Protein AF-A0AAN5NB02-F1 (afdb_monomer_lite)

Radius of gyration: 16.44 Å; chains: 1; bounding box: 33×42×38 Å

Secondary structure (DSSP, 8-state):
-HHHHHHHHHHHHHHHHHHHHH----S-----SSTHHHHHHHHTT-----TTTT-B--HHHHHHHHHTHHIIIII--EEEE--TT-SS-EEEETTEEEE-TT-SSHHHHHHHHHHHHHHHHHHHS--

InterPro domains:
  IPR015037 Protein of unknown function DUF1919 [PF08942] (7-112)
  IPR037226 CAC2185-like superfamily [SSF142795] (5-112)

Sequence (127 aa):
MILVKYYRKLLRFPINYINRRKLNNRNFTIISSNCVGGVITHELGLKFNSPTINLFFYPKDYIKFVSNLKHYIFYSELIEENFNDVSYPVGRLDDILIHFVHYKNFDDAKKNGSKDVKELIGTIYFS

Foldseek 3Di:
DVVVVVVVCVVLVVVLVVVLVPCPDLLDEDDDQAQVSVVVCVSSVHPPLYLRHQKHFDPVLSVVCVVCVCCQLPVFDWDWDDDPVDQFTWTDGPPTIMTNNPDRYVVRCCVPSSCSSNVSVVSVPDD

pLDDT: mean 77.72, std 15.03, range [28.44, 93.19]

Structure (mmCIF, N/CA/C/O backbone):
data_AF-A0AAN5NB02-F1
#
_entry.id   AF-A0AAN5NB02-F1
#
loop_
_atom_site.group_PDB
_atom_site.id
_atom_site.type_symbol
_atom_site.label_atom_id
_atom_site.label_alt_id
_atom_site.label_comp_id
_atom_site.label_asym_id
_atom_site.label_entity_id
_atom_site.label_seq_id
_atom_site.pdbx_PDB_ins_code
_atom_site.Cartn_x
_atom_site.Cartn_y
_atom_site.Cartn_z
_atom_site.occupancy
_atom_site.B_iso_or_equiv
_atom_site.auth_seq_id
_atom_site.auth_comp_id
_atom_site.auth_asym_id
_atom_site.auth_atom_id
_atom_site.pdbx_PDB_model_num
ATOM 1 N N . MET A 1 1 ? 6.752 22.783 17.058 1.00 60.25 1 MET A N 1
ATOM 2 C CA . MET A 1 1 ? 6.680 21.376 16.581 1.00 60.25 1 MET A CA 1
ATOM 3 C C . MET A 1 1 ? 6.252 20.358 17.660 1.00 60.25 1 MET A C 1
ATOM 5 O O . MET A 1 1 ? 5.593 19.388 17.308 1.00 60.25 1 MET A O 1
ATOM 9 N N . ILE A 1 2 ? 6.551 20.561 18.957 1.00 61.16 2 ILE A N 1
ATOM 10 C CA . ILE A 1 2 ? 6.158 19.642 20.058 1.00 61.16 2 ILE A CA 1
ATOM 11 C C . ILE A 1 2 ? 4.690 19.825 20.495 1.00 61.16 2 ILE A C 1
ATOM 13 O O . ILE A 1 2 ? 3.968 18.838 20.628 1.00 61.16 2 ILE A O 1
ATOM 17 N N . LEU A 1 3 ? 4.216 21.072 20.626 1.00 66.06 3 LEU A N 1
ATOM 18 C CA . LEU A 1 3 ? 2.836 21.372 21.045 1.00 66.06 3 LEU A CA 1
ATOM 19 C C . LEU A 1 3 ? 1.780 20.744 20.124 1.00 66.06 3 LEU A C 1
ATOM 21 O O . LEU A 1 3 ? 0.827 20.138 20.596 1.00 66.06 3 LEU A O 1
ATOM 25 N N . VAL A 1 4 ? 1.983 20.822 18.806 1.00 71.31 4 VAL A N 1
ATOM 26 C CA . VAL A 1 4 ? 1.061 20.249 17.809 1.00 71.31 4 VAL A CA 1
ATOM 27 C C . VAL A 1 4 ? 0.984 18.723 17.926 1.00 71.31 4 VAL A C 1
ATOM 29 O O . VAL A 1 4 ? -0.092 18.149 17.768 1.00 71.31 4 VAL A O 1
ATOM 32 N N . LYS A 1 5 ? 2.103 18.051 18.238 1.00 66.12 5 LYS A N 1
ATOM 33 C CA . LYS A 1 5 ? 2.131 16.594 18.454 1.00 66.12 5 LYS A CA 1
ATOM 34 C C . LYS A 1 5 ? 1.343 16.206 19.706 1.00 66.12 5 LYS A C 1
ATOM 36 O O . LYS A 1 5 ? 0.540 15.278 19.646 1.00 66.12 5 LYS A O 1
ATOM 41 N N . TYR A 1 6 ? 1.530 16.937 20.805 1.00 73.94 6 TYR A N 1
ATOM 42 C CA . TYR A 1 6 ? 0.778 16.722 22.044 1.00 73.94 6 TYR A CA 1
ATOM 43 C C . TYR A 1 6 ? -0.715 16.993 21.864 1.00 73.94 6 TYR A C 1
ATOM 45 O O . TYR A 1 6 ? -1.537 16.157 22.227 1.00 73.94 6 TYR A O 1
ATOM 53 N N . TYR A 1 7 ? -1.060 18.106 21.222 1.00 78.19 7 TYR A N 1
ATOM 54 C CA . TYR A 1 7 ? -2.439 18.479 20.929 1.00 78.19 7 TYR A CA 1
ATOM 55 C C . TYR A 1 7 ? -3.151 17.425 20.069 1.00 78.19 7 TYR A C 1
ATOM 57 O O . TYR A 1 7 ? -4.230 16.954 20.422 1.00 78.19 7 TYR A O 1
ATOM 65 N N . ARG A 1 8 ? -2.509 16.957 18.988 1.00 78.81 8 ARG A N 1
ATOM 66 C CA . ARG A 1 8 ? -3.035 15.858 18.162 1.00 78.81 8 ARG A CA 1
ATOM 67 C C . ARG A 1 8 ? -3.223 14.568 18.956 1.00 78.81 8 ARG A C 1
ATOM 69 O O . ARG A 1 8 ? -4.237 13.899 18.781 1.00 78.81 8 ARG A O 1
ATOM 76 N N . LYS A 1 9 ? -2.270 14.218 19.826 1.00 77.81 9 LYS A N 1
ATOM 77 C CA . LYS A 1 9 ? -2.360 13.021 20.674 1.00 77.81 9 LYS A CA 1
ATOM 78 C C . LYS A 1 9 ? -3.542 13.107 21.643 1.00 77.81 9 LYS A C 1
ATOM 80 O O . LYS A 1 9 ? -4.261 12.124 21.786 1.00 77.81 9 LYS A O 1
ATOM 85 N N . LEU A 1 10 ? -3.768 14.275 22.247 1.00 83.00 10 LEU A N 1
ATOM 86 C CA . LEU A 1 10 ? -4.907 14.528 23.132 1.00 83.00 10 LEU A CA 1
ATOM 87 C C . LEU A 1 10 ? -6.243 14.407 22.388 1.00 83.00 10 LEU A C 1
ATOM 89 O O . LEU A 1 10 ? -7.116 13.673 22.837 1.00 83.00 10 LEU A O 1
ATOM 93 N N . LEU A 1 11 ? -6.380 15.041 21.218 1.00 84.94 11 LEU A N 1
ATOM 94 C CA . LEU A 1 11 ? -7.610 14.970 20.417 1.00 84.94 11 LEU A CA 1
ATOM 95 C C . LEU A 1 11 ? -7.914 13.562 19.890 1.00 84.94 11 LEU A C 1
ATOM 97 O O . LEU A 1 11 ? -9.074 13.162 19.808 1.00 84.94 11 LEU A O 1
ATOM 101 N N . ARG A 1 12 ? -6.881 12.794 19.525 1.00 85.69 12 ARG A N 1
ATOM 102 C CA . ARG A 1 12 ? -7.053 11.430 19.008 1.00 85.69 12 ARG A CA 1
ATOM 103 C C . ARG A 1 12 ? -7.315 10.396 20.094 1.00 85.69 12 ARG A C 1
ATOM 105 O O . ARG A 1 12 ? -7.847 9.338 19.780 1.00 85.69 12 ARG A O 1
ATOM 112 N N . PHE A 1 13 ? -6.983 10.680 21.351 1.00 86.62 13 PHE A N 1
ATOM 113 C CA . PHE A 1 13 ? -7.196 9.749 22.458 1.00 86.62 13 PHE A CA 1
ATOM 114 C C . PHE A 1 13 ? -8.652 9.246 22.578 1.00 86.62 13 PHE A C 1
ATOM 116 O O . PHE A 1 13 ? -8.840 8.028 22.521 1.00 86.62 13 PHE A O 1
ATOM 123 N N . PRO A 1 14 ? -9.690 10.108 22.671 1.00 87.31 14 PRO A N 1
ATOM 124 C CA . PRO A 1 14 ? -11.075 9.643 22.782 1.00 87.31 14 PRO A CA 1
ATOM 125 C C . PRO A 1 14 ? -11.546 8.894 21.528 1.00 87.31 14 PRO A C 1
ATOM 127 O O . PRO A 1 14 ? -12.201 7.859 21.638 1.00 87.31 14 PRO A O 1
ATOM 130 N N . ILE A 1 15 ? -11.160 9.366 20.339 1.00 87.25 15 ILE A N 1
ATOM 131 C CA . ILE A 1 15 ? -11.510 8.737 19.057 1.00 87.25 15 ILE A CA 1
ATOM 132 C C . ILE A 1 15 ? -10.922 7.324 18.984 1.00 87.25 15 ILE A C 1
ATOM 134 O O . ILE A 1 15 ? -11.636 6.359 18.717 1.00 87.25 15 ILE A O 1
ATOM 138 N N . ASN A 1 16 ? -9.632 7.185 19.291 1.00 87.12 16 ASN A N 1
ATOM 139 C CA . ASN A 1 16 ? -8.943 5.900 19.271 1.00 87.12 16 ASN A CA 1
ATOM 140 C C . ASN A 1 16 ? -9.500 4.953 20.332 1.00 87.12 16 ASN A C 1
ATOM 142 O O . ASN A 1 16 ? -9.652 3.766 20.057 1.00 87.12 16 ASN A O 1
ATOM 146 N N . TYR A 1 17 ? -9.847 5.456 21.518 1.00 88.19 17 TYR A N 1
ATOM 147 C CA . TYR A 1 17 ? -10.487 4.653 22.558 1.00 88.19 17 TYR A CA 1
ATOM 148 C C . TYR A 1 17 ? -11.827 4.069 22.082 1.00 88.19 17 TYR A C 1
ATOM 150 O O . TYR A 1 17 ? -12.047 2.863 22.196 1.00 88.19 17 TYR A O 1
ATOM 158 N N . ILE A 1 18 ? -12.693 4.894 21.482 1.00 88.75 18 ILE A N 1
ATOM 159 C CA . ILE A 1 18 ? -13.981 4.445 20.934 1.00 88.75 18 ILE A CA 1
ATOM 160 C C . ILE A 1 18 ? -13.768 3.447 19.791 1.00 88.75 18 ILE A C 1
ATOM 162 O O . ILE A 1 18 ? -14.375 2.376 19.796 1.00 88.75 18 ILE A O 1
ATOM 166 N N . ASN A 1 19 ? -12.884 3.754 18.839 1.00 87.06 19 ASN A N 1
ATOM 167 C CA . ASN A 1 19 ? -12.611 2.886 17.692 1.00 87.06 19 ASN A CA 1
ATOM 168 C C . ASN A 1 19 ? -12.069 1.519 18.128 1.00 87.06 19 ASN A C 1
ATOM 170 O O . ASN A 1 19 ? -12.539 0.491 17.647 1.00 87.06 19 ASN A O 1
ATOM 174 N N . ARG A 1 20 ? -11.153 1.486 19.105 1.00 86.50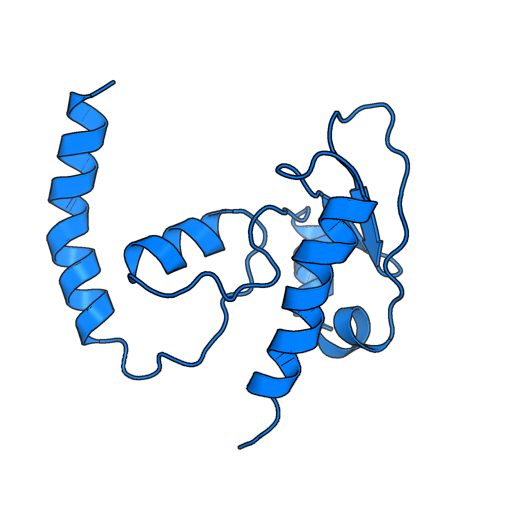 20 ARG A N 1
ATOM 175 C CA . ARG A 1 20 ? -10.624 0.240 19.685 1.00 86.50 20 ARG A CA 1
ATOM 176 C C . ARG A 1 20 ? -11.696 -0.594 20.381 1.00 86.50 20 ARG A C 1
ATOM 178 O O . ARG A 1 20 ? -11.613 -1.817 20.343 1.00 86.50 20 ARG A O 1
ATOM 185 N N . ARG A 1 21 ? -12.681 0.045 21.022 1.00 86.75 21 ARG A N 1
ATOM 186 C CA . ARG A 1 21 ? -13.807 -0.648 21.673 1.00 86.75 21 ARG A CA 1
ATOM 187 C C . ARG A 1 21 ? -14.841 -1.175 20.686 1.00 86.75 21 ARG A C 1
ATOM 189 O O . ARG A 1 21 ? -15.446 -2.199 20.964 1.00 86.75 21 ARG A O 1
ATOM 196 N N . LYS A 1 22 ? -15.052 -0.484 19.565 1.00 87.06 22 LYS A N 1
ATOM 197 C CA . LYS A 1 22 ? -15.959 -0.927 18.491 1.00 87.06 22 LYS A CA 1
ATOM 198 C C . LYS A 1 22 ? -15.360 -2.038 17.624 1.00 87.06 22 LYS A C 1
ATOM 200 O O . LYS A 1 22 ? -16.088 -2.712 16.902 1.00 87.06 22 LYS A O 1
ATOM 205 N N . LEU A 1 23 ? -14.041 -2.210 17.667 1.00 83.19 23 LEU A N 1
ATOM 206 C CA . LEU A 1 23 ? -13.330 -3.202 16.876 1.00 83.19 23 LEU A CA 1
ATOM 207 C C . LEU A 1 23 ? -13.497 -4.610 17.471 1.00 83.19 23 LEU A C 1
ATOM 209 O O . LEU A 1 23 ? -12.723 -5.034 18.331 1.00 83.19 23 LEU A O 1
ATOM 213 N N . ASN A 1 24 ? -14.499 -5.333 16.974 1.00 82.69 24 ASN A N 1
ATOM 214 C CA . ASN A 1 24 ? -14.783 -6.711 17.383 1.00 82.69 24 ASN A CA 1
ATOM 215 C C . ASN A 1 24 ? -13.921 -7.739 16.633 1.00 82.69 24 ASN A C 1
ATOM 217 O O . ASN A 1 24 ? -13.538 -8.751 17.213 1.00 82.69 24 ASN A O 1
ATOM 221 N N . ASN A 1 25 ? -13.570 -7.468 15.369 1.00 80.06 25 ASN A N 1
ATOM 222 C CA . ASN A 1 25 ? -12.638 -8.298 14.608 1.00 80.06 25 ASN A CA 1
ATOM 223 C C . ASN A 1 25 ? -11.224 -7.712 14.681 1.00 80.06 25 ASN A C 1
ATOM 225 O O . ASN A 1 25 ? -10.986 -6.594 14.230 1.00 80.06 25 ASN A O 1
ATOM 229 N N . ARG A 1 26 ? -10.280 -8.479 15.228 1.00 75.25 26 ARG A N 1
ATOM 230 C CA . ARG A 1 26 ? -8.852 -8.120 15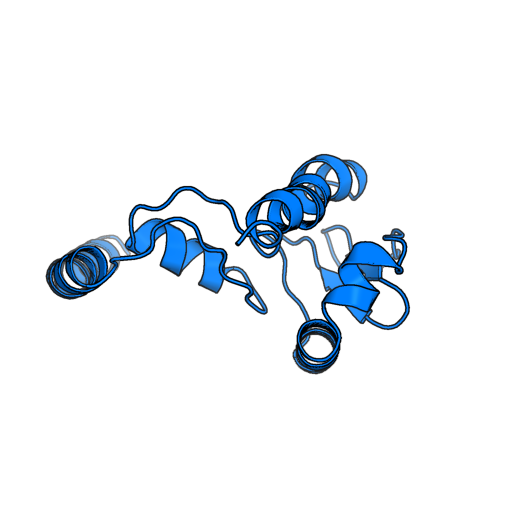.283 1.00 75.25 26 ARG A CA 1
ATOM 231 C C . ARG A 1 26 ? -8.000 -8.909 14.293 1.00 75.25 26 ARG A C 1
ATOM 233 O O . ARG A 1 26 ? -6.817 -8.614 14.168 1.00 75.25 26 ARG A O 1
ATOM 240 N N . ASN A 1 27 ? -8.602 -9.877 13.604 1.00 75.69 27 ASN A N 1
ATOM 241 C CA . ASN A 1 27 ? -7.970 -10.665 12.563 1.00 75.69 27 ASN A CA 1
ATOM 242 C C . ASN A 1 27 ? -8.408 -10.141 11.191 1.00 75.69 27 ASN A C 1
ATOM 244 O O . ASN A 1 27 ? -9.329 -10.655 10.559 1.00 75.69 27 ASN A O 1
ATOM 248 N N . PHE A 1 28 ? -7.806 -9.031 10.781 1.00 75.75 28 PHE A N 1
ATOM 249 C CA . PHE A 1 28 ? -8.046 -8.423 9.482 1.00 75.75 28 PHE A CA 1
ATOM 250 C C . PHE A 1 28 ? -6.785 -7.720 9.008 1.00 75.75 28 PHE A C 1
ATOM 252 O O . PHE A 1 28 ? -5.865 -7.450 9.785 1.00 75.75 28 PHE A O 1
ATOM 259 N N . THR A 1 29 ? -6.810 -7.336 7.741 1.00 73.81 29 THR A N 1
ATOM 260 C CA . THR A 1 29 ? -5.752 -6.547 7.145 1.00 73.81 29 THR A CA 1
ATOM 261 C C . THR A 1 29 ? -6.313 -5.339 6.423 1.00 73.81 29 THR A C 1
ATOM 263 O O . THR A 1 29 ? -7.334 -5.409 5.744 1.00 73.81 29 THR A O 1
ATOM 266 N N . ILE A 1 30 ? -5.605 -4.221 6.555 1.00 76.25 30 ILE A N 1
ATOM 267 C CA . ILE A 1 30 ? -5.864 -3.001 5.802 1.00 76.25 30 ILE A CA 1
ATOM 268 C C . ILE A 1 30 ? -5.080 -3.063 4.494 1.00 76.25 30 ILE A C 1
ATOM 270 O O . ILE A 1 30 ? -3.862 -3.215 4.517 1.00 76.25 30 ILE A O 1
ATOM 274 N N . ILE A 1 31 ? -5.765 -2.894 3.369 1.00 78.06 31 ILE A N 1
ATOM 275 C CA . ILE A 1 31 ? -5.138 -2.575 2.084 1.00 78.06 31 ILE A CA 1
ATOM 276 C C . ILE A 1 31 ? -5.267 -1.063 1.902 1.00 78.06 31 ILE A C 1
ATOM 278 O O . ILE A 1 31 ? -6.358 -0.509 2.037 1.00 78.06 31 ILE A O 1
ATOM 282 N N . SER A 1 32 ? -4.147 -0.384 1.668 1.00 78.50 32 SER A N 1
ATOM 283 C CA . SER A 1 32 ? -4.103 1.067 1.497 1.00 78.50 32 SER A CA 1
ATOM 284 C C . SER A 1 32 ? -3.206 1.441 0.326 1.00 78.50 32 SER A C 1
ATOM 286 O O . SER A 1 32 ? -2.258 0.732 0.003 1.00 78.50 32 SER A O 1
ATOM 288 N N . SER A 1 33 ? -3.495 2.579 -0.300 1.00 81.38 33 SER A N 1
ATOM 289 C CA . SER A 1 33 ? -2.681 3.108 -1.392 1.00 81.38 33 SER A CA 1
ATOM 290 C C . SER A 1 33 ? -1.344 3.678 -0.920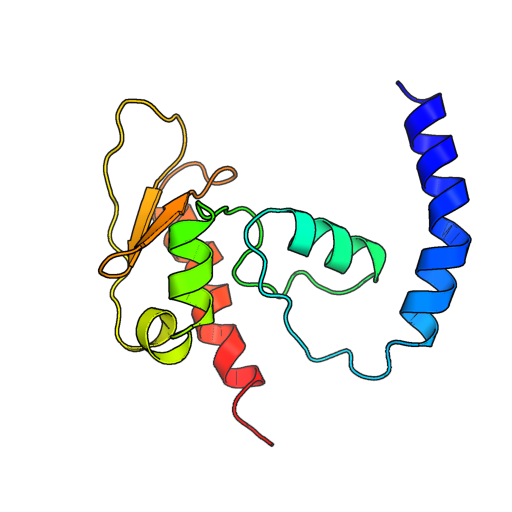 1.00 81.38 33 SER A C 1
ATOM 292 O O . SER A 1 33 ? -0.487 3.945 -1.757 1.00 81.38 33 SER A O 1
ATOM 294 N N . ASN A 1 34 ? -1.161 3.902 0.388 1.00 80.50 34 ASN A N 1
ATOM 295 C CA . ASN A 1 34 ? 0.057 4.461 0.971 1.00 80.50 34 ASN A CA 1
ATOM 296 C C . ASN A 1 34 ? 0.186 4.150 2.482 1.00 80.50 34 ASN A C 1
ATOM 298 O O . ASN A 1 34 ? -0.605 3.412 3.075 1.00 80.50 34 ASN A O 1
ATOM 302 N N . CYS A 1 35 ? 1.155 4.797 3.140 1.00 76.12 35 CYS A N 1
ATOM 303 C CA . CYS A 1 35 ? 1.468 4.626 4.562 1.00 76.12 35 CYS A CA 1
ATOM 304 C C . CYS A 1 35 ? 0.331 4.985 5.546 1.00 76.12 35 CYS A C 1
ATOM 306 O O . CYS A 1 35 ? 0.465 4.717 6.743 1.00 76.12 35 CYS A O 1
ATOM 308 N N . VAL A 1 36 ? -0.792 5.565 5.095 1.00 78.06 36 VAL A N 1
ATOM 309 C CA . VAL A 1 36 ? -1.958 5.841 5.957 1.00 78.06 36 VAL A CA 1
ATOM 310 C C . VAL A 1 36 ? -2.489 4.556 6.591 1.00 78.06 36 VAL A C 1
ATOM 312 O O . VAL A 1 36 ? -2.874 4.581 7.761 1.00 78.06 36 VAL A O 1
ATOM 315 N N . GLY A 1 37 ? -2.432 3.426 5.874 1.00 72.81 37 GLY A N 1
ATOM 316 C CA . GLY A 1 37 ? -2.799 2.122 6.426 1.00 72.81 37 GLY A CA 1
ATOM 317 C C . GLY A 1 37 ? -2.041 1.810 7.717 1.00 72.81 37 GLY A C 1
ATOM 318 O O . GLY A 1 37 ? -2.661 1.508 8.732 1.00 72.81 37 GLY A O 1
ATOM 319 N N . GLY A 1 38 ? -0.718 2.002 7.725 1.00 73.69 38 GLY A N 1
ATOM 320 C CA . GLY A 1 38 ? 0.109 1.807 8.918 1.00 73.69 38 GLY A CA 1
ATOM 321 C C . GLY A 1 38 ? -0.261 2.752 10.068 1.00 73.69 38 GLY A C 1
ATOM 322 O O . GLY A 1 38 ? -0.359 2.328 11.220 1.00 73.69 38 GLY A O 1
ATOM 323 N N . VAL A 1 39 ? -0.542 4.023 9.775 1.00 79.31 39 VAL A N 1
ATOM 324 C CA . VAL A 1 39 ? -0.967 4.984 10.808 1.00 79.31 39 VAL A CA 1
ATOM 325 C C . VAL A 1 39 ? -2.250 4.515 11.497 1.00 79.31 39 VAL A C 1
ATOM 327 O O . VAL A 1 39 ? -2.316 4.530 12.726 1.00 79.31 39 VAL A O 1
ATOM 330 N N . ILE A 1 40 ? -3.235 4.041 10.730 1.00 80.25 40 ILE A N 1
ATOM 331 C CA . ILE A 1 40 ? -4.502 3.528 11.269 1.00 80.25 40 ILE A CA 1
ATOM 332 C C . ILE A 1 40 ? -4.254 2.285 12.132 1.00 80.25 40 ILE A C 1
ATOM 334 O O . ILE A 1 40 ? -4.742 2.220 13.261 1.00 80.25 40 ILE A O 1
ATOM 338 N N . THR A 1 41 ? -3.454 1.328 11.654 1.00 78.75 41 THR A N 1
ATOM 339 C CA . THR A 1 41 ? -3.115 0.106 12.405 1.00 78.75 41 THR A CA 1
ATOM 340 C C . THR A 1 41 ? -2.472 0.440 13.755 1.00 78.75 41 THR A C 1
ATOM 342 O O . THR A 1 41 ? -2.880 -0.084 14.795 1.00 78.75 41 THR A O 1
ATOM 345 N N . HIS A 1 42 ? -1.533 1.390 13.764 1.00 82.50 42 HIS A N 1
ATOM 346 C CA . HIS A 1 42 ? -0.878 1.875 14.978 1.00 82.50 42 HIS A CA 1
ATOM 347 C C . HIS A 1 42 ? -1.857 2.589 15.928 1.00 82.50 42 HIS A C 1
ATOM 349 O O . HIS A 1 42 ? -1.849 2.363 17.141 1.00 82.50 42 HIS A O 1
ATOM 355 N N . GLU A 1 43 ? -2.750 3.429 15.400 1.00 82.69 43 GLU A N 1
ATOM 356 C CA . GLU A 1 43 ? -3.765 4.130 16.198 1.00 82.69 43 GLU A CA 1
ATOM 357 C C . GLU A 1 43 ? -4.789 3.177 16.826 1.00 82.69 43 GLU A C 1
ATOM 359 O O . GLU A 1 43 ? -5.190 3.380 17.979 1.00 82.69 43 GLU A O 1
ATOM 364 N N . LEU A 1 44 ? -5.126 2.082 16.144 1.00 82.25 44 LEU A N 1
ATOM 365 C CA . LEU A 1 44 ? -5.952 0.995 16.677 1.00 82.25 44 LEU A CA 1
ATOM 366 C C . LEU A 1 44 ? -5.192 0.073 17.648 1.00 82.25 44 LEU A C 1
ATOM 368 O O . LEU A 1 44 ? -5.812 -0.744 18.325 1.00 82.25 44 LEU A O 1
ATOM 372 N N . GLY A 1 45 ? -3.872 0.232 17.789 1.00 78.81 45 GLY A N 1
ATOM 373 C CA . GLY A 1 45 ? -3.045 -0.613 18.655 1.00 78.81 45 GLY A CA 1
ATOM 374 C C . GLY A 1 45 ? -2.943 -2.055 18.155 1.00 78.81 45 GLY A C 1
ATOM 375 O O . GLY A 1 45 ? -2.842 -2.977 18.962 1.00 78.81 45 GLY A O 1
ATOM 376 N N . LEU A 1 46 ? -3.033 -2.246 16.839 1.00 78.50 46 LEU A N 1
ATOM 377 C CA . LEU A 1 46 ? -2.927 -3.541 16.180 1.00 78.50 46 LEU A CA 1
ATOM 378 C C . LEU A 1 46 ? -1.485 -3.796 15.737 1.00 78.50 46 LEU A C 1
ATOM 380 O O . LEU A 1 46 ? -0.700 -2.865 15.551 1.00 78.50 46 LEU A O 1
ATOM 384 N N . LYS A 1 47 ? -1.143 -5.074 15.557 1.00 71.88 47 LYS A N 1
ATOM 385 C CA . LYS A 1 47 ? 0.127 -5.454 14.935 1.00 71.88 47 LYS A CA 1
ATOM 386 C C . LYS A 1 47 ? 0.120 -5.037 13.466 1.00 71.88 47 LYS A C 1
ATOM 388 O O . LYS A 1 47 ? -0.919 -5.058 12.806 1.00 71.88 47 LYS A O 1
ATOM 393 N N . PHE A 1 48 ? 1.288 -4.651 12.972 1.00 67.81 48 PHE A N 1
ATOM 394 C CA . PHE A 1 48 ? 1.514 -4.315 11.574 1.00 67.81 48 PHE A CA 1
ATOM 395 C C . PHE A 1 48 ? 1.456 -5.576 10.706 1.00 67.81 48 PHE A C 1
ATOM 397 O O . PHE A 1 48 ? 2.481 -6.143 10.366 1.00 67.81 48 PHE A O 1
ATOM 404 N N . ASN A 1 49 ? 0.240 -6.001 10.369 1.00 65.56 49 ASN A N 1
ATOM 405 C CA . ASN A 1 49 ? -0.028 -7.158 9.516 1.00 65.56 49 ASN A CA 1
ATOM 406 C C . ASN A 1 49 ? -0.634 -6.691 8.184 1.00 65.56 49 ASN A C 1
ATOM 408 O O . ASN A 1 49 ? -1.664 -7.211 7.769 1.00 65.56 49 ASN A O 1
ATOM 412 N N . SER A 1 50 ? -0.121 -5.615 7.580 1.00 63.41 50 SER A N 1
ATOM 413 C CA . SER A 1 50 ? -0.638 -5.114 6.301 1.00 63.41 50 SER A CA 1
ATOM 414 C C . SER A 1 50 ? 0.445 -5.161 5.232 1.00 63.41 50 SER A C 1
ATOM 416 O O . SER A 1 50 ? 1.542 -4.658 5.465 1.00 63.41 50 SER A O 1
ATOM 418 N N . PRO A 1 51 ? 0.129 -5.707 4.046 1.00 59.12 51 PRO A N 1
ATOM 419 C CA . PRO A 1 51 ? 1.090 -5.885 2.973 1.00 59.12 51 PRO A CA 1
ATOM 420 C C . PRO A 1 51 ? 1.400 -4.570 2.263 1.00 59.12 51 PRO A C 1
ATOM 422 O O . PRO A 1 51 ? 2.291 -4.516 1.429 1.00 59.12 51 PRO A O 1
ATOM 425 N N . THR A 1 52 ? 0.637 -3.514 2.567 1.00 61.22 52 THR A N 1
ATOM 426 C CA . THR A 1 52 ? 0.796 -2.173 2.005 1.00 61.22 52 THR A CA 1
ATOM 427 C C . THR A 1 52 ? 1.454 -1.210 2.991 1.00 61.22 52 THR A C 1
ATOM 429 O O . THR A 1 52 ? 1.375 0.007 2.829 1.00 61.22 52 THR A O 1
ATOM 432 N N . ILE A 1 53 ? 2.059 -1.724 4.063 1.00 66.81 53 ILE A N 1
ATOM 433 C CA . ILE A 1 53 ? 2.867 -0.902 4.959 1.00 66.81 53 ILE A CA 1
ATOM 434 C C . ILE A 1 53 ? 4.150 -0.540 4.214 1.00 66.81 53 ILE A C 1
ATOM 436 O O . ILE A 1 53 ? 4.728 -1.364 3.515 1.00 66.81 53 ILE A O 1
ATOM 440 N N . ASN A 1 54 ? 4.598 0.704 4.375 1.00 72.38 54 ASN A N 1
ATOM 441 C CA . ASN A 1 54 ? 5.877 1.184 3.856 1.00 72.38 54 ASN A CA 1
ATOM 442 C C . ASN A 1 54 ? 6.025 1.247 2.324 1.00 72.38 54 ASN A C 1
ATOM 444 O O . ASN A 1 54 ? 7.134 1.443 1.820 1.00 72.38 54 ASN A O 1
ATOM 448 N N . LEU A 1 55 ? 4.913 1.154 1.599 1.00 81.44 55 LEU A N 1
ATOM 449 C CA . LEU A 1 55 ? 4.851 1.325 0.154 1.00 81.44 55 LEU A CA 1
ATOM 450 C C . LEU A 1 55 ? 3.746 2.305 -0.241 1.00 81.44 55 LEU A C 1
ATOM 452 O O . LEU A 1 55 ? 2.867 2.626 0.564 1.00 81.44 55 LEU A O 1
ATOM 456 N N . PHE A 1 56 ? 3.785 2.779 -1.483 1.00 85.31 56 PHE A N 1
ATOM 457 C CA . PHE A 1 56 ? 2.657 3.472 -2.089 1.00 85.31 56 PHE A CA 1
ATOM 458 C C . PHE A 1 56 ? 2.415 3.024 -3.531 1.00 85.31 56 PHE A C 1
ATOM 460 O O . PHE A 1 56 ? 3.301 2.506 -4.209 1.00 85.31 56 PHE A O 1
ATOM 467 N N . PHE A 1 57 ? 1.192 3.266 -3.983 1.00 86.75 57 PHE A N 1
ATOM 468 C CA . PHE A 1 57 ? 0.746 3.103 -5.358 1.00 86.75 57 PHE A CA 1
ATOM 469 C C . PHE A 1 57 ? 0.336 4.464 -5.909 1.00 86.75 57 PHE A C 1
ATOM 471 O O . PHE A 1 57 ? -0.258 5.280 -5.191 1.00 86.75 57 PHE A O 1
ATOM 478 N N . TYR A 1 58 ? 0.543 4.690 -7.203 1.00 90.38 58 TYR A N 1
ATOM 479 C CA . TYR A 1 58 ? -0.201 5.753 -7.866 1.00 90.38 58 TYR A CA 1
ATOM 480 C C . TYR A 1 58 ? -1.698 5.407 -7.899 1.00 90.38 58 TYR A C 1
ATOM 482 O O . TYR A 1 58 ? -2.056 4.230 -7.965 1.00 90.38 58 TYR A O 1
ATOM 490 N N . PRO A 1 59 ? -2.606 6.403 -7.875 1.00 89.94 59 PRO A N 1
ATOM 491 C CA . PRO A 1 59 ? -4.043 6.143 -7.774 1.00 89.94 59 PRO A CA 1
ATOM 492 C C . PRO A 1 59 ? -4.584 5.173 -8.833 1.00 89.94 59 PRO A C 1
ATOM 494 O O . PRO A 1 59 ? -5.401 4.313 -8.518 1.00 89.94 59 PRO A O 1
ATOM 497 N N . LYS A 1 60 ? -4.097 5.275 -10.077 1.00 93.06 60 LYS A N 1
ATOM 498 C CA . LYS A 1 60 ? -4.494 4.392 -11.184 1.00 93.06 60 LYS A CA 1
ATOM 499 C C . LYS A 1 60 ? -4.115 2.932 -10.917 1.00 93.06 60 LYS A C 1
ATOM 501 O O . LYS A 1 60 ? -4.937 2.041 -11.114 1.00 93.06 60 LYS A O 1
ATOM 506 N N . ASP A 1 61 ? -2.901 2.713 -10.434 1.00 92.12 61 ASP A N 1
ATOM 507 C CA . ASP A 1 61 ? -2.357 1.386 -10.149 1.00 92.12 61 ASP A CA 1
ATOM 508 C C . ASP A 1 61 ? -3.018 0.775 -8.917 1.00 92.12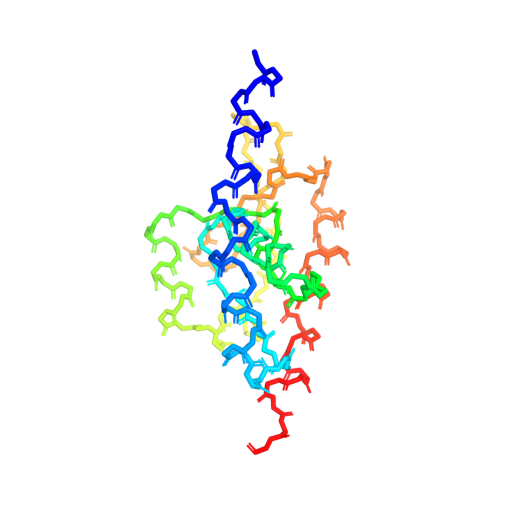 61 ASP A C 1
ATOM 510 O O . ASP A 1 61 ? -3.368 -0.401 -8.916 1.00 92.12 61 ASP A O 1
ATOM 514 N N . TYR A 1 62 ? -3.307 1.600 -7.906 1.00 89.31 62 TYR A N 1
ATOM 515 C CA . TYR A 1 62 ? -4.070 1.173 -6.740 1.00 89.31 62 TYR A CA 1
ATOM 516 C C . TYR A 1 62 ? -5.467 0.674 -7.116 1.00 89.31 62 TYR A C 1
ATOM 518 O O . TYR A 1 62 ? -5.887 -0.377 -6.643 1.00 89.31 62 TYR A O 1
ATOM 526 N N . ILE A 1 63 ? -6.185 1.408 -7.977 1.00 92.19 63 ILE A N 1
ATOM 527 C CA . ILE A 1 63 ? -7.532 1.019 -8.419 1.00 92.19 63 ILE A CA 1
ATOM 528 C C . ILE A 1 63 ? -7.489 -0.329 -9.141 1.00 92.19 63 ILE A C 1
ATOM 530 O O . ILE A 1 63 ? -8.320 -1.193 -8.858 1.00 92.19 63 ILE A O 1
ATOM 534 N N . LYS A 1 64 ? -6.510 -0.543 -10.026 1.00 92.75 64 LYS A N 1
ATOM 535 C CA . LYS A 1 64 ? -6.306 -1.841 -10.683 1.00 92.75 64 LYS A CA 1
ATOM 536 C C . LYS A 1 64 ? -6.025 -2.943 -9.665 1.00 92.75 64 LYS A C 1
ATOM 538 O O . LYS A 1 64 ? -6.705 -3.968 -9.678 1.00 92.75 64 LYS A O 1
ATOM 543 N N . PHE A 1 65 ? -5.099 -2.690 -8.739 1.00 88.00 65 PHE A N 1
ATOM 544 C CA . PHE A 1 65 ? -4.715 -3.633 -7.695 1.00 88.00 65 PHE A CA 1
ATOM 545 C C . PHE A 1 65 ? -5.921 -4.102 -6.876 1.00 88.00 65 PHE A C 1
ATOM 547 O O . PHE A 1 65 ? -6.160 -5.302 -6.767 1.00 88.00 65 PHE A O 1
ATOM 554 N N . VAL A 1 66 ? -6.733 -3.171 -6.360 1.00 88.62 66 VAL A N 1
ATOM 555 C CA . VAL A 1 66 ? -7.916 -3.527 -5.556 1.00 88.62 66 VAL A CA 1
ATOM 556 C C . VAL A 1 66 ? -9.034 -4.165 -6.382 1.00 88.62 66 VAL A C 1
ATOM 558 O O . VAL A 1 66 ? -9.797 -4.966 -5.847 1.00 88.62 66 VAL A O 1
ATOM 561 N N . SER A 1 67 ? -9.117 -3.855 -7.679 1.00 91.38 67 SER A N 1
ATOM 562 C CA . SER A 1 67 ? -10.111 -4.444 -8.587 1.00 91.38 67 SER A CA 1
ATOM 563 C C . SER A 1 67 ? -9.809 -5.905 -8.924 1.00 91.38 67 SER A C 1
ATOM 565 O O . SER A 1 67 ? -10.728 -6.653 -9.247 1.00 91.38 67 SER A O 1
ATOM 567 N N . ASN A 1 68 ? -8.544 -6.333 -8.837 1.00 90.81 68 ASN A N 1
ATOM 568 C CA . ASN A 1 68 ? -8.144 -7.707 -9.132 1.00 90.81 68 ASN A CA 1
ATOM 569 C C . ASN A 1 68 ? -7.059 -8.234 -8.176 1.00 90.81 68 ASN A C 1
ATOM 571 O O . ASN A 1 68 ? -6.025 -8.755 -8.594 1.00 90.81 68 ASN A O 1
ATOM 575 N N . LEU A 1 69 ? -7.310 -8.121 -6.867 1.00 86.06 69 LEU A N 1
ATOM 576 C CA . LEU A 1 69 ? -6.349 -8.498 -5.820 1.00 86.06 69 LEU A CA 1
ATOM 577 C C . LEU A 1 69 ? -5.807 -9.919 -5.983 1.00 86.06 69 LEU A C 1
ATOM 579 O O . LEU A 1 69 ? -4.614 -10.150 -5.807 1.00 86.06 69 LEU A O 1
ATOM 583 N N . LYS A 1 70 ? -6.674 -10.881 -6.325 1.00 85.50 70 LYS A N 1
ATOM 584 C CA . LYS A 1 70 ? -6.263 -12.283 -6.465 1.00 85.50 70 LYS A CA 1
ATOM 585 C C . LYS A 1 70 ? -5.227 -12.451 -7.575 1.00 85.50 70 LYS A C 1
ATOM 587 O O . LYS A 1 70 ? -4.247 -13.151 -7.356 1.00 85.50 70 LYS A O 1
ATOM 592 N N . HIS A 1 71 ? -5.410 -11.795 -8.722 1.00 87.94 71 HIS A N 1
ATOM 593 C CA . HIS A 1 71 ? -4.439 -11.839 -9.818 1.00 87.94 71 HIS A CA 1
ATOM 594 C C . HIS A 1 71 ? -3.088 -11.289 -9.401 1.00 87.94 71 HIS A C 1
ATOM 596 O O . HIS A 1 71 ? -2.103 -12.023 -9.413 1.00 87.94 71 HIS A O 1
ATOM 602 N N . TYR A 1 72 ? -3.068 -10.041 -8.936 1.00 86.38 72 TYR A N 1
ATOM 603 C CA . TYR A 1 72 ? -1.818 -9.368 -8.603 1.00 86.38 72 TYR A CA 1
ATOM 604 C C . TYR A 1 72 ? -1.049 -10.044 -7.468 1.00 86.38 72 TYR A C 1
ATOM 606 O O . TYR A 1 72 ? 0.174 -9.976 -7.430 1.00 86.38 72 TYR A O 1
ATOM 614 N N . ILE A 1 73 ? -1.742 -10.711 -6.543 1.00 79.56 73 ILE A N 1
ATOM 615 C CA . ILE A 1 73 ? -1.082 -11.368 -5.413 1.00 79.56 73 ILE A CA 1
ATOM 616 C C . ILE A 1 73 ? -0.625 -12.796 -5.749 1.00 79.56 73 ILE A C 1
ATOM 618 O O . ILE A 1 73 ? 0.453 -13.208 -5.314 1.00 79.56 73 ILE A O 1
ATOM 622 N N . PHE A 1 74 ? -1.429 -13.567 -6.488 1.00 81.12 74 PHE A N 1
ATOM 623 C CA . PHE A 1 74 ? -1.164 -14.995 -6.702 1.00 81.12 74 PHE A CA 1
ATOM 624 C C . PHE A 1 74 ? -0.550 -15.335 -8.051 1.00 81.12 74 PHE A C 1
ATOM 626 O O . PHE A 1 74 ? 0.195 -16.310 -8.140 1.00 81.12 74 PHE A O 1
ATOM 633 N N . TYR A 1 75 ? -0.885 -14.572 -9.086 1.00 84.88 75 TYR A N 1
ATOM 634 C CA . TYR A 1 75 ? -0.548 -14.905 -10.468 1.00 84.88 75 TYR A CA 1
ATOM 635 C C . TYR A 1 75 ? 0.449 -13.925 -11.090 1.00 84.88 75 TYR A C 1
ATOM 637 O O . TYR A 1 75 ? 1.055 -14.254 -12.105 1.00 84.88 75 TYR A O 1
ATOM 645 N N . SER A 1 76 ? 0.671 -12.760 -10.477 1.00 84.69 76 SER A N 1
ATOM 646 C CA . SER A 1 76 ? 1.707 -11.821 -10.910 1.00 84.69 76 SER A CA 1
ATOM 647 C C . SER A 1 76 ? 3.036 -12.062 -10.194 1.00 84.69 76 SER A C 1
ATOM 649 O O . SER A 1 76 ? 3.097 -12.303 -8.986 1.00 84.69 76 SER A O 1
ATOM 651 N N . GLU A 1 77 ? 4.127 -11.951 -10.947 1.00 86.38 77 GLU A N 1
ATOM 652 C CA . GLU A 1 77 ? 5.482 -11.962 -10.406 1.00 86.38 77 GLU A CA 1
ATOM 653 C C . GLU A 1 77 ? 5.938 -10.536 -10.079 1.00 86.38 77 GLU A C 1
ATOM 655 O O . GLU A 1 77 ? 5.768 -9.624 -10.887 1.00 86.38 77 GLU A O 1
ATOM 660 N N . LEU A 1 78 ? 6.518 -10.350 -8.887 1.00 86.50 78 LEU A N 1
ATOM 661 C CA . LEU A 1 78 ? 7.123 -9.082 -8.482 1.00 86.50 78 LEU A CA 1
ATOM 662 C C . LEU A 1 78 ? 8.556 -8.999 -9.009 1.00 86.50 78 LEU A C 1
ATOM 664 O O . LEU A 1 78 ? 9.441 -9.722 -8.530 1.00 86.50 78 LEU A O 1
ATOM 668 N N . ILE A 1 79 ? 8.771 -8.071 -9.933 1.00 88.44 79 ILE A N 1
ATOM 669 C CA . ILE A 1 79 ? 10.064 -7.789 -10.563 1.00 88.44 79 ILE A CA 1
ATOM 670 C C . ILE A 1 79 ? 10.519 -6.367 -10.245 1.00 88.44 79 ILE A C 1
ATOM 672 O O . ILE A 1 79 ? 9.690 -5.487 -10.019 1.00 88.44 79 ILE A O 1
ATOM 676 N N . GLU A 1 80 ? 11.830 -6.158 -10.178 1.00 90.12 80 GLU A N 1
ATOM 677 C CA . GLU A 1 80 ? 12.408 -4.835 -9.941 1.00 90.12 80 GLU A CA 1
ATOM 678 C C . GLU A 1 80 ? 12.292 -3.988 -11.206 1.00 90.12 80 GLU A C 1
ATOM 680 O O . GLU A 1 80 ? 12.606 -4.453 -12.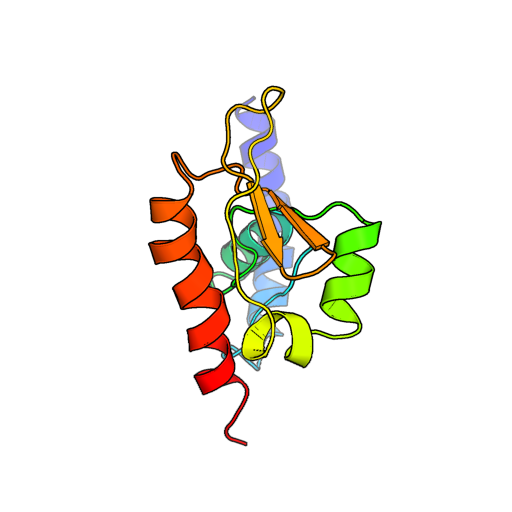301 1.00 90.12 80 GLU A O 1
ATOM 685 N N . GLU A 1 81 ? 11.851 -2.745 -11.048 1.00 91.06 81 GLU A N 1
ATOM 686 C CA . GLU A 1 81 ? 11.871 -1.743 -12.106 1.00 91.06 81 GLU A CA 1
ATOM 687 C C . GLU A 1 81 ? 12.856 -0.638 -11.740 1.00 91.06 81 GLU A C 1
ATOM 689 O O . GLU A 1 81 ? 12.766 -0.013 -10.680 1.00 91.06 81 GLU A O 1
ATOM 694 N N . ASN A 1 82 ? 13.800 -0.386 -12.645 1.00 86.81 82 ASN A N 1
ATOM 695 C CA . ASN A 1 82 ? 14.842 0.607 -12.440 1.00 86.81 82 ASN A CA 1
ATOM 696 C C . ASN A 1 82 ? 14.335 1.992 -12.838 1.00 86.81 82 ASN A C 1
ATOM 698 O O . ASN A 1 82 ? 14.212 2.313 -14.020 1.00 86.81 82 ASN A O 1
ATOM 702 N N . PHE A 1 83 ? 14.095 2.832 -11.837 1.00 85.44 83 PHE A N 1
ATOM 703 C CA . PHE A 1 83 ? 13.793 4.244 -12.024 1.00 85.44 83 PHE A CA 1
ATOM 704 C C . PHE A 1 83 ? 14.982 5.081 -11.558 1.00 85.44 83 PHE A C 1
ATOM 706 O O . PHE A 1 83 ? 15.292 5.122 -10.371 1.00 85.44 83 PHE A O 1
ATOM 713 N N . ASN A 1 84 ? 15.628 5.787 -12.488 1.00 82.94 84 ASN A N 1
ATOM 714 C CA . ASN A 1 84 ? 16.784 6.636 -12.175 1.00 82.94 84 ASN A CA 1
ATOM 715 C C . ASN A 1 84 ? 16.410 7.897 -11.371 1.00 82.94 84 ASN A C 1
ATOM 717 O O . ASN A 1 84 ? 17.274 8.507 -10.747 1.00 82.94 84 ASN A O 1
ATOM 721 N N . ASP A 1 85 ? 15.129 8.272 -11.366 1.00 87.81 85 ASP A N 1
ATOM 722 C CA . ASP A 1 85 ? 14.636 9.518 -10.765 1.00 87.81 85 ASP A CA 1
ATOM 723 C C . ASP A 1 85 ? 14.211 9.371 -9.293 1.00 87.81 85 ASP A C 1
ATOM 725 O O . ASP A 1 85 ? 13.735 10.328 -8.677 1.00 87.81 85 ASP A O 1
ATOM 729 N N . VAL A 1 86 ? 14.348 8.177 -8.708 1.00 87.00 86 VAL A N 1
ATOM 730 C CA . VAL A 1 86 ? 13.918 7.889 -7.333 1.00 87.00 86 VAL A CA 1
ATOM 731 C C . VAL A 1 86 ? 15.028 7.218 -6.533 1.00 87.00 86 VAL A C 1
ATOM 733 O O . VAL A 1 86 ? 15.819 6.436 -7.046 1.00 87.00 86 VAL A O 1
ATOM 736 N N . SER A 1 87 ? 15.082 7.519 -5.237 1.00 89.56 87 SER A N 1
ATOM 737 C CA . SER A 1 87 ? 16.090 6.990 -4.307 1.00 89.56 87 SER A CA 1
ATOM 738 C C . SER A 1 87 ? 15.661 5.708 -3.586 1.00 89.56 87 SER A C 1
ATOM 740 O O . SER A 1 87 ? 16.303 5.298 -2.619 1.00 89.56 87 SER A O 1
ATOM 742 N N . TYR A 1 88 ? 14.552 5.105 -4.006 1.00 88.06 88 TYR A N 1
ATOM 743 C CA . TYR A 1 88 ? 13.935 3.946 -3.373 1.00 88.06 88 TYR A CA 1
ATOM 744 C C . TYR A 1 88 ? 13.572 2.901 -4.438 1.00 88.06 88 TYR A C 1
ATOM 746 O O . TYR A 1 88 ? 13.330 3.266 -5.589 1.00 88.06 88 TYR A O 1
ATOM 754 N N . PRO A 1 89 ? 13.504 1.609 -4.080 1.00 90.00 89 PRO A N 1
ATOM 755 C CA . PRO A 1 89 ? 13.211 0.558 -5.043 1.00 90.00 89 PRO A CA 1
ATOM 756 C C . PRO A 1 89 ? 11.759 0.628 -5.527 1.00 90.00 89 PRO A C 1
ATOM 758 O O . PRO A 1 89 ? 10.833 0.914 -4.757 1.00 90.00 89 PRO A O 1
ATOM 761 N N . VAL A 1 90 ? 11.552 0.322 -6.804 1.00 91.44 90 VAL A N 1
ATOM 762 C CA . VAL A 1 90 ? 10.225 0.200 -7.412 1.00 91.44 90 VAL A CA 1
ATOM 763 C C . VAL A 1 90 ? 10.064 -1.227 -7.907 1.00 91.44 90 VAL A C 1
ATOM 765 O O . VAL A 1 90 ? 10.980 -1.802 -8.486 1.00 91.44 90 VAL A O 1
ATOM 768 N N . GLY A 1 91 ? 8.907 -1.819 -7.640 1.00 89.88 91 GLY A N 1
ATOM 769 C CA . GLY A 1 91 ? 8.544 -3.122 -8.173 1.00 89.88 91 GLY A CA 1
ATOM 770 C C . GLY A 1 91 ? 7.382 -3.024 -9.139 1.00 89.88 91 GLY A C 1
ATOM 771 O O . GLY A 1 91 ? 6.497 -2.187 -8.969 1.00 89.88 91 GLY A O 1
ATOM 772 N N . ARG A 1 92 ? 7.349 -3.923 -10.115 1.00 90.56 92 ARG A N 1
ATOM 773 C CA . ARG A 1 92 ? 6.207 -4.118 -11.000 1.00 90.56 92 ARG A CA 1
ATOM 774 C C . ARG A 1 92 ? 5.544 -5.455 -10.723 1.00 90.56 92 ARG A C 1
ATOM 776 O O . ARG A 1 92 ? 6.220 -6.474 -10.609 1.00 90.56 92 ARG A O 1
ATOM 783 N N . LEU A 1 93 ? 4.219 -5.424 -10.623 1.00 88.62 93 LEU A N 1
ATOM 784 C CA . LEU A 1 93 ? 3.362 -6.602 -10.691 1.00 88.62 93 LEU A CA 1
ATOM 785 C C . LEU A 1 93 ? 2.583 -6.500 -11.992 1.00 88.62 93 LEU A C 1
ATOM 787 O O . LEU A 1 93 ? 1.643 -5.717 -12.075 1.00 88.62 93 LEU A O 1
ATOM 791 N N . ASP A 1 94 ? 2.981 -7.272 -12.998 1.00 91.56 94 ASP A N 1
ATOM 792 C CA . ASP A 1 94 ? 2.331 -7.257 -14.312 1.00 91.56 94 ASP A CA 1
ATOM 793 C C . ASP A 1 94 ? 2.287 -5.834 -14.921 1.00 91.56 94 ASP A C 1
ATOM 795 O O . ASP A 1 94 ? 3.318 -5.338 -15.389 1.00 91.56 94 ASP A O 1
ATOM 799 N N . ASP A 1 95 ? 1.143 -5.148 -14.858 1.00 93.19 95 ASP A N 1
ATOM 800 C CA . ASP A 1 95 ? 0.896 -3.815 -15.413 1.00 93.19 95 ASP A CA 1
ATOM 801 C C . ASP A 1 95 ? 0.747 -2.688 -14.363 1.00 93.19 95 ASP A C 1
ATOM 803 O O . ASP A 1 95 ? 0.332 -1.578 -14.722 1.00 93.19 95 ASP A O 1
ATOM 807 N N . ILE A 1 96 ? 1.058 -2.950 -13.085 1.00 92.62 96 ILE A N 1
ATOM 808 C CA . ILE A 1 96 ? 1.034 -1.953 -11.998 1.00 92.62 96 ILE A CA 1
ATOM 809 C C . ILE A 1 96 ? 2.403 -1.759 -11.345 1.00 92.62 96 ILE A C 1
ATOM 811 O O . ILE A 1 96 ? 3.197 -2.696 -11.242 1.00 92.62 96 ILE A O 1
ATOM 815 N N . LEU A 1 97 ? 2.650 -0.548 -10.838 1.00 92.00 97 LEU A N 1
ATOM 816 C CA . LEU A 1 97 ? 3.870 -0.195 -10.115 1.00 92.00 97 LEU A CA 1
ATOM 817 C C . LEU A 1 97 ? 3.628 -0.049 -8.610 1.00 92.00 97 LEU A C 1
ATOM 819 O O . LEU A 1 97 ? 2.605 0.470 -8.157 1.00 92.00 97 LEU A O 1
ATOM 823 N N . ILE A 1 98 ? 4.618 -0.488 -7.837 1.00 89.06 98 ILE A N 1
ATOM 824 C CA . ILE A 1 98 ? 4.666 -0.422 -6.379 1.00 89.06 98 ILE A CA 1
ATOM 825 C C . ILE A 1 98 ? 5.946 0.288 -5.968 1.00 89.06 98 ILE A C 1
ATOM 827 O O . ILE A 1 98 ? 7.047 -0.151 -6.287 1.00 89.06 98 ILE A O 1
ATOM 831 N N . HIS A 1 99 ? 5.803 1.366 -5.207 1.00 90.25 99 HIS A N 1
ATOM 832 C CA . HIS A 1 99 ? 6.918 2.194 -4.772 1.00 90.25 99 HIS A CA 1
ATOM 833 C C . HIS A 1 99 ? 7.251 1.910 -3.306 1.00 90.25 99 HIS A C 1
ATOM 835 O O . HIS A 1 99 ? 6.478 2.243 -2.406 1.00 90.25 99 HIS A O 1
ATOM 841 N N . PHE A 1 100 ? 8.416 1.321 -3.044 1.00 87.44 100 PHE A N 1
ATOM 842 C CA . PHE A 1 100 ? 8.837 0.856 -1.719 1.00 87.44 100 PHE A CA 1
ATOM 843 C C . PHE A 1 100 ? 9.640 1.930 -0.966 1.00 87.44 100 PHE A C 1
ATOM 845 O O . PHE A 1 100 ? 10.818 1.766 -0.655 1.00 87.44 100 PHE A O 1
ATOM 852 N N . VAL A 1 101 ? 8.984 3.050 -0.654 1.00 86.19 101 VAL A N 1
ATOM 853 C CA . VAL A 1 101 ? 9.606 4.299 -0.159 1.00 86.19 101 VAL A CA 1
ATOM 854 C C . VAL A 1 101 ? 10.386 4.211 1.155 1.00 86.19 101 VAL A C 1
ATOM 856 O O . VAL A 1 101 ? 11.173 5.109 1.447 1.00 86.19 101 VAL A O 1
ATOM 859 N N . HIS A 1 102 ? 10.180 3.172 1.966 1.00 83.00 102 HIS A N 1
ATOM 860 C CA . HIS A 1 102 ? 10.914 2.989 3.226 1.00 83.00 102 HIS A CA 1
ATOM 861 C C . HIS A 1 102 ? 11.923 1.831 3.195 1.00 83.00 102 HIS A C 1
ATOM 863 O O . HIS A 1 102 ? 12.457 1.470 4.245 1.00 83.00 102 HIS A O 1
ATOM 869 N N . TYR A 1 103 ? 12.207 1.263 2.021 1.00 83.25 103 TYR A N 1
ATOM 870 C CA . TYR A 1 103 ? 13.169 0.173 1.858 1.00 83.25 103 TYR A CA 1
ATOM 871 C C . TYR A 1 103 ? 14.452 0.661 1.189 1.00 83.25 103 TYR A C 1
ATOM 873 O O . TYR A 1 103 ? 14.432 1.566 0.359 1.00 83.25 103 TYR A O 1
ATOM 881 N N . LYS A 1 104 ? 15.586 0.057 1.563 1.00 84.25 104 LYS A N 1
ATOM 882 C CA . LYS A 1 104 ? 16.902 0.449 1.029 1.00 84.25 104 LYS A CA 1
ATOM 883 C C . LYS A 1 104 ? 17.165 -0.099 -0.370 1.00 84.25 104 LYS A C 1
ATOM 885 O O . LYS A 1 104 ? 17.869 0.533 -1.145 1.00 84.25 104 LYS A O 1
ATOM 890 N N . ASN A 1 105 ? 16.667 -1.297 -0.652 1.00 86.69 105 ASN A N 1
ATOM 891 C CA . ASN A 1 105 ? 16.848 -1.992 -1.920 1.00 86.69 105 ASN A CA 1
A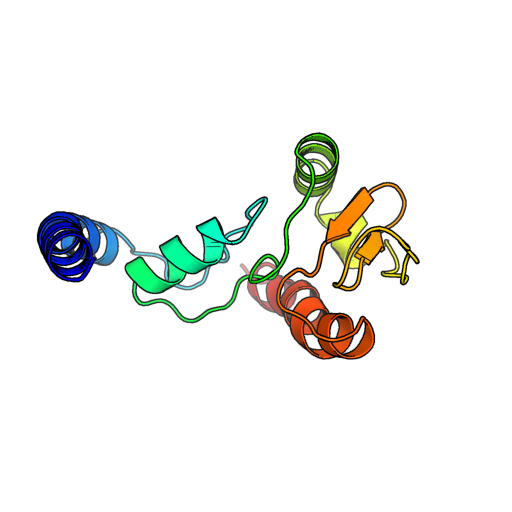TOM 892 C C . ASN A 1 105 ? 15.690 -2.970 -2.151 1.00 86.69 105 ASN A C 1
ATOM 894 O O . ASN A 1 105 ? 14.910 -3.260 -1.236 1.00 86.69 105 ASN A O 1
ATOM 898 N N . PHE A 1 106 ? 15.555 -3.430 -3.391 1.00 85.56 106 PHE A N 1
ATOM 899 C CA . PHE A 1 106 ? 14.437 -4.267 -3.799 1.00 85.56 106 PHE A CA 1
ATOM 900 C C . PHE A 1 106 ? 14.432 -5.633 -3.109 1.00 85.56 106 PHE A C 1
ATOM 902 O O . PHE A 1 106 ? 13.364 -6.130 -2.764 1.00 85.56 106 PHE A O 1
ATOM 909 N N . ASP A 1 107 ? 15.596 -6.207 -2.806 1.00 85.00 107 ASP A N 1
ATOM 910 C CA . ASP A 1 107 ? 15.686 -7.472 -2.068 1.00 85.00 107 ASP A CA 1
ATOM 911 C C . ASP A 1 107 ? 15.115 -7.369 -0.648 1.00 85.00 107 ASP A C 1
ATOM 913 O O . ASP A 1 107 ? 14.403 -8.269 -0.196 1.00 85.00 107 ASP A O 1
ATOM 917 N N . ASP A 1 108 ? 15.378 -6.266 0.055 1.00 82.81 108 ASP A N 1
ATOM 918 C CA . ASP A 1 108 ? 14.814 -5.983 1.379 1.00 82.81 108 ASP A CA 1
ATOM 919 C C . ASP A 1 108 ? 13.288 -5.814 1.301 1.00 82.81 108 ASP A C 1
ATOM 921 O O . ASP A 1 108 ? 12.540 -6.409 2.085 1.00 82.81 108 ASP A O 1
ATOM 925 N N . ALA A 1 109 ? 12.813 -5.088 0.283 1.00 81.19 109 ALA A N 1
ATOM 926 C CA . ALA A 1 109 ? 11.388 -4.935 -0.003 1.00 81.19 109 ALA A CA 1
ATOM 927 C C . ALA A 1 109 ? 10.716 -6.276 -0.339 1.00 81.19 109 ALA A C 1
ATOM 929 O O . ALA A 1 109 ? 9.641 -6.583 0.175 1.00 81.19 109 ALA A O 1
ATOM 930 N N . LYS A 1 110 ? 11.360 -7.128 -1.141 1.00 77.69 110 LYS A N 1
ATOM 931 C CA . LYS A 1 110 ? 10.859 -8.461 -1.484 1.00 77.69 110 LYS A CA 1
ATOM 932 C C . LYS A 1 110 ? 10.862 -9.362 -0.254 1.00 77.69 110 LYS A C 1
ATOM 934 O O . LYS A 1 110 ? 9.869 -10.027 0.013 1.00 77.69 110 LYS A O 1
ATOM 939 N N . LYS A 1 111 ? 11.918 -9.370 0.557 1.00 74.00 111 LYS A N 1
ATOM 940 C CA . LYS A 1 111 ? 12.011 -10.248 1.732 1.00 74.00 111 LYS A CA 1
ATOM 941 C C . LYS A 1 111 ? 11.020 -9.889 2.836 1.00 74.00 111 LYS A C 1
ATOM 943 O O . LYS A 1 111 ? 10.523 -10.804 3.486 1.00 74.00 111 LYS A O 1
ATOM 948 N N . ASN A 1 112 ? 10.763 -8.604 3.057 1.00 68.88 112 ASN A N 1
ATOM 949 C CA . ASN A 1 112 ? 9.902 -8.139 4.143 1.00 68.88 112 ASN A CA 1
ATOM 950 C C . ASN A 1 112 ? 8.487 -7.816 3.646 1.00 68.88 112 ASN A C 1
ATOM 952 O O . ASN A 1 112 ? 7.526 -8.347 4.183 1.00 68.88 112 ASN A O 1
ATOM 956 N N . GLY A 1 113 ? 8.348 -7.050 2.564 1.00 61.16 113 GLY A N 1
ATOM 957 C CA . GLY A 1 113 ? 7.044 -6.687 2.002 1.00 61.16 113 GLY A CA 1
ATOM 958 C C . GLY A 1 113 ? 6.309 -7.844 1.313 1.00 61.16 113 GLY A C 1
ATOM 959 O O . GLY A 1 113 ? 5.098 -7.969 1.468 1.00 61.16 113 GLY A O 1
ATOM 960 N N . SER A 1 114 ? 6.998 -8.737 0.580 1.00 52.00 114 SER A N 1
ATOM 961 C CA . SER A 1 114 ? 6.301 -9.836 -0.129 1.00 52.00 114 SER A CA 1
ATOM 962 C C . SER A 1 114 ? 5.868 -10.989 0.782 1.00 52.00 114 SER A C 1
ATOM 964 O O . SER A 1 114 ? 4.882 -11.666 0.477 1.00 52.00 114 SER A O 1
ATOM 966 N N . LYS A 1 115 ? 6.561 -11.189 1.916 1.00 50.16 115 LYS A N 1
ATOM 967 C CA . LYS A 1 115 ? 6.113 -12.122 2.960 1.00 50.16 115 LYS A CA 1
ATOM 968 C C . LYS A 1 115 ? 4.761 -11.693 3.504 1.00 50.16 115 LYS A C 1
ATOM 970 O O . LYS A 1 115 ? 3.848 -12.510 3.516 1.00 50.16 115 LYS A O 1
ATOM 975 N N . ASP A 1 116 ? 4.602 -10.405 3.796 1.00 55.28 116 ASP A N 1
ATOM 976 C CA . ASP A 1 116 ? 3.349 -9.855 4.308 1.00 55.28 116 ASP A CA 1
ATOM 977 C C . ASP A 1 116 ? 2.203 -9.979 3.293 1.00 55.28 116 ASP A C 1
ATOM 979 O O . ASP A 1 116 ? 1.081 -10.253 3.695 1.00 55.28 116 ASP A O 1
ATOM 983 N N . VAL A 1 117 ? 2.458 -9.844 1.981 1.00 55.50 117 VAL A N 1
ATOM 984 C CA . VAL A 1 117 ? 1.442 -10.013 0.914 1.00 55.50 117 VAL A CA 1
ATOM 985 C C . VAL A 1 117 ? 0.947 -11.460 0.807 1.00 55.50 117 VAL A C 1
ATOM 987 O O . VAL A 1 117 ? -0.255 -11.689 0.661 1.00 55.50 117 VAL A O 1
ATOM 990 N N . LYS A 1 118 ? 1.857 -12.440 0.876 1.00 49.25 118 LYS A N 1
ATOM 991 C CA . LYS A 1 118 ? 1.531 -13.866 0.695 1.00 49.25 118 LYS A CA 1
ATOM 992 C C . LYS A 1 118 ? 1.050 -14.541 1.987 1.00 49.25 118 LYS A C 1
ATOM 994 O O . LYS A 1 118 ? 0.100 -15.320 1.929 1.00 49.25 118 LYS A O 1
ATOM 999 N N . GLU A 1 119 ? 1.630 -14.223 3.148 1.00 49.28 119 GLU A N 1
ATOM 1000 C CA . GLU A 1 119 ? 1.188 -14.743 4.458 1.00 49.28 119 GLU A CA 1
ATOM 1001 C C . GLU A 1 119 ? -0.200 -14.224 4.853 1.00 49.28 119 GLU A C 1
ATOM 1003 O O . GLU A 1 119 ? -0.981 -14.949 5.476 1.00 49.28 119 GLU A O 1
ATOM 1008 N N . LEU A 1 120 ? -0.561 -13.013 4.417 1.00 44.75 120 LEU A N 1
ATOM 1009 C CA . LEU A 1 120 ? -1.889 -12.446 4.632 1.00 44.75 120 LEU A CA 1
ATOM 1010 C C . LEU A 1 120 ? -3.025 -13.371 4.216 1.00 44.75 120 LEU A C 1
ATOM 1012 O O . LEU A 1 120 ? -4.085 -13.407 4.841 1.00 44.75 120 LEU A O 1
ATOM 1016 N N . ILE A 1 121 ? -2.819 -14.095 3.118 1.00 43.16 121 ILE A N 1
ATOM 1017 C CA . ILE A 1 121 ? -3.896 -14.837 2.486 1.00 43.16 121 ILE A CA 1
ATOM 1018 C C . ILE A 1 121 ? -4.065 -16.228 3.102 1.00 43.16 121 ILE A C 1
ATOM 1020 O O . ILE A 1 121 ? -5.178 -16.747 3.100 1.00 43.16 121 ILE A O 1
ATOM 1024 N N . GLY A 1 122 ? -3.044 -16.749 3.790 1.00 30.75 122 GLY A N 1
ATOM 1025 C CA . GLY A 1 122 ? -3.231 -17.855 4.736 1.00 30.75 122 GLY A CA 1
ATOM 1026 C C . GLY A 1 122 ? -4.166 -17.497 5.902 1.00 30.75 122 GLY A C 1
ATOM 1027 O O . GLY A 1 122 ? -4.708 -18.385 6.545 1.00 30.75 122 GLY A O 1
ATOM 1028 N N . THR A 1 123 ? -4.392 -16.200 6.149 1.00 34.41 123 THR A N 1
ATOM 1029 C CA . THR A 1 123 ? -5.298 -15.697 7.195 1.00 34.41 123 THR A CA 1
ATOM 1030 C C . THR A 1 123 ? -6.674 -15.288 6.641 1.00 34.41 123 THR A C 1
ATOM 1032 O O . THR A 1 123 ? -7.660 -15.321 7.371 1.00 34.41 123 THR A O 1
ATOM 1035 N N . ILE A 1 124 ? -6.762 -14.925 5.352 1.00 39.16 124 ILE A N 1
ATOM 1036 C CA . ILE A 1 124 ? -8.024 -14.574 4.664 1.00 39.16 124 ILE A CA 1
ATOM 1037 C C . ILE A 1 124 ? -8.727 -15.817 4.079 1.00 39.16 124 ILE A C 1
ATOM 1039 O O . ILE A 1 124 ? -9.943 -15.804 3.918 1.00 39.16 124 ILE A O 1
ATOM 1043 N N . TYR A 1 125 ? -8.009 -16.910 3.810 1.00 31.66 125 TYR A N 1
ATOM 1044 C CA . TYR A 1 125 ? -8.602 -18.207 3.468 1.00 31.66 125 TYR A CA 1
ATOM 1045 C C . TYR A 1 125 ? -8.519 -19.126 4.683 1.00 31.66 125 TYR A C 1
ATOM 1047 O O . TYR A 1 125 ? -7.521 -19.806 4.834 1.00 31.66 125 TYR A O 1
ATOM 1055 N N . PHE A 1 126 ? -9.534 -19.089 5.550 1.00 28.44 126 PHE A N 1
ATOM 1056 C CA . PHE A 1 126 ? -10.135 -20.225 6.275 1.00 28.44 126 PHE A CA 1
ATOM 1057 C C . PHE A 1 126 ? -11.232 -19.681 7.213 1.00 28.44 126 PHE A C 1
ATOM 1059 O O . PHE A 1 126 ? -11.059 -19.585 8.427 1.00 28.44 126 PHE A O 1
ATOM 1066 N N . SER A 1 127 ? -12.368 -19.309 6.619 1.00 29.33 127 SER A N 1
ATOM 1067 C CA . SER A 1 127 ? -13.715 -19.454 7.191 1.00 29.33 127 SER A CA 1
ATOM 1068 C C . SER A 1 127 ? -14.724 -19.482 6.055 1.00 29.33 127 SER A C 1
ATOM 1070 O O . SER A 1 127 ? -14.639 -18.541 5.231 1.00 29.33 127 SER A O 1
#

Organism: Clostridium perfringens (NCBI:txid1502)